Protein AF-A0A0F8WRQ9-F1 (afdb_monomer_lite)

Secondary structure (DSSP, 8-state):
-----------------GGGEEEEEE-TTS-EEEEEPPTT--HHHHHHHHHHHHHTT--SS--EEEEGGGS-S--TTGGGEEEETTEEEE-HHHHHHHHHHHHHHHHHHHHHHHHHHHHHHHHTT-HHHHHHHHHHHHHHHT--HHHHHHHHHH--SHHHHHH---TTSPP-

Radius of gyration: 26.42 Å; chains: 1; bounding box: 78×29×88 Å

Foldseek 3Di:
DDDDDDDPPPPPPPDPQCQFKWKWAAFPVRAIDIHDDDGPDDPVNVVVVQVCCVVVNGHPDRIDIDGNVLADPDCPPSRQWDDDPRGIDGDLVVSLVVLLVQQVVQLVVLLVVLVVVLVVCVVVVVNVSSVVSVVLSVVSVPDPVVVLNVQSVPQPDPVSNVVSHDPSGDHD

Structure (mmCIF, N/CA/C/O backbone):
data_AF-A0A0F8WRQ9-F1
#
_entry.id   AF-A0A0F8WRQ9-F1
#
loop_
_atom_site.group_PDB
_atom_site.id
_atom_site.type_symbol
_atom_site.label_atom_id
_atom_site.label_alt_id
_atom_site.label_comp_id
_atom_site.label_asym_id
_atom_site.label_entity_id
_atom_site.label_seq_id
_atom_site.pdbx_PDB_ins_code
_atom_site.Cartn_x
_atom_site.Cartn_y
_atom_site.Cartn_z
_atom_site.occupancy
_atom_site.B_iso_or_equiv
_atom_site.auth_seq_id
_atom_site.auth_comp_id
_atom_site.auth_asym_id
_atom_site.auth_atom_id
_atom_site.pdbx_PDB_model_num
ATOM 1 N N . MET A 1 1 ? 61.123 10.478 -54.998 1.00 38.09 1 MET A N 1
ATOM 2 C CA . MET A 1 1 ? 60.951 10.665 -53.540 1.00 38.09 1 MET A CA 1
ATOM 3 C C . MET A 1 1 ? 59.503 11.076 -53.271 1.00 38.09 1 MET A C 1
ATOM 5 O O . MET A 1 1 ? 59.158 12.222 -53.512 1.00 38.09 1 MET A O 1
ATOM 9 N N . L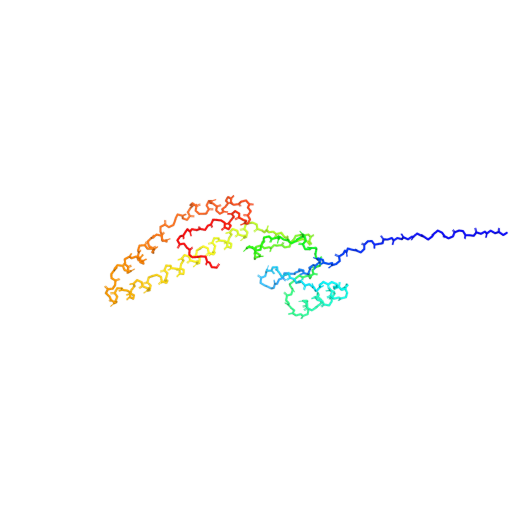YS A 1 2 ? 58.630 10.135 -52.884 1.00 35.44 2 LYS A N 1
ATOM 10 C CA . LYS A 1 2 ? 57.207 10.386 -52.576 1.00 35.44 2 LYS A CA 1
ATOM 11 C C . LYS A 1 2 ? 57.026 10.284 -51.059 1.00 35.44 2 LYS A C 1
ATOM 13 O O . LYS A 1 2 ? 57.293 9.228 -50.497 1.00 35.44 2 LYS A O 1
ATOM 18 N N . ARG A 1 3 ? 56.640 11.382 -50.402 1.00 37.66 3 ARG A N 1
ATOM 19 C CA . ARG A 1 3 ? 56.323 11.413 -48.965 1.00 37.66 3 ARG A CA 1
ATOM 20 C C . ARG A 1 3 ? 54.860 11.006 -48.785 1.00 37.66 3 ARG A C 1
ATOM 22 O O . ARG A 1 3 ? 53.974 11.667 -49.316 1.00 37.66 3 ARG A O 1
ATOM 29 N N . LEU A 1 4 ? 54.643 9.892 -48.094 1.00 35.03 4 LEU A N 1
ATOM 30 C CA . LEU A 1 4 ? 53.331 9.346 -47.762 1.00 35.03 4 LEU A CA 1
ATOM 31 C C . LEU A 1 4 ? 52.812 10.075 -46.512 1.00 35.03 4 LEU A C 1
ATOM 33 O O . LEU A 1 4 ? 53.422 9.987 -45.449 1.00 35.03 4 LEU A O 1
ATOM 37 N N . LEU A 1 5 ? 51.729 10.839 -46.658 1.00 36.94 5 LEU A N 1
ATOM 38 C CA . LEU A 1 5 ? 51.057 11.524 -45.557 1.00 36.94 5 LEU A CA 1
ATOM 39 C C . LEU A 1 5 ? 50.109 10.518 -44.881 1.00 36.94 5 LEU A C 1
ATOM 41 O O . LEU A 1 5 ? 49.082 10.156 -45.450 1.00 36.94 5 LEU A O 1
ATOM 45 N N . LEU A 1 6 ? 50.478 10.025 -43.699 1.00 32.88 6 LEU A N 1
ATOM 46 C CA . LEU A 1 6 ? 49.625 9.164 -42.881 1.00 32.88 6 LEU A CA 1
ATOM 47 C C . LEU A 1 6 ? 48.640 10.056 -42.109 1.00 32.88 6 LEU A C 1
ATOM 49 O O . LEU A 1 6 ? 49.008 10.692 -41.123 1.00 32.88 6 LEU A O 1
ATOM 53 N N . VAL A 1 7 ? 47.398 10.145 -42.584 1.00 39.53 7 VAL A N 1
ATOM 54 C CA . VAL A 1 7 ? 46.309 10.815 -41.861 1.00 39.53 7 VAL A CA 1
ATOM 55 C C . VAL A 1 7 ? 45.834 9.871 -40.758 1.00 39.53 7 VAL A C 1
ATOM 57 O O . VAL A 1 7 ? 45.178 8.865 -41.022 1.00 39.53 7 VAL A O 1
ATOM 60 N N . LEU A 1 8 ? 46.212 10.177 -39.517 1.00 37.00 8 LEU A N 1
ATOM 61 C CA . LEU A 1 8 ? 45.766 9.466 -38.325 1.00 37.00 8 LEU A CA 1
ATOM 62 C C . LEU A 1 8 ? 44.310 9.869 -38.038 1.00 37.00 8 LEU A C 1
ATOM 64 O O . LEU A 1 8 ? 44.043 10.947 -37.509 1.00 37.00 8 LEU A O 1
ATOM 68 N N . PHE A 1 9 ? 43.359 9.022 -38.428 1.00 36.62 9 PHE A N 1
ATOM 69 C CA . PHE A 1 9 ? 41.947 9.195 -38.094 1.00 36.62 9 PHE A CA 1
ATOM 70 C C . PHE A 1 9 ? 41.759 8.825 -36.616 1.00 36.62 9 PHE A C 1
ATOM 72 O O . PHE A 1 9 ? 41.588 7.658 -36.262 1.00 36.62 9 PHE A O 1
ATOM 79 N N . LEU A 1 10 ? 41.875 9.819 -35.733 1.00 34.91 10 LEU A N 1
ATOM 80 C CA . LEU A 1 10 ? 41.613 9.667 -34.306 1.00 34.91 10 LEU A CA 1
ATOM 81 C C . LEU A 1 10 ? 40.098 9.486 -34.116 1.00 34.91 10 LEU A C 1
ATOM 83 O O . LEU A 1 10 ? 39.345 10.450 -34.000 1.00 34.91 10 LEU A O 1
ATOM 87 N N . CYS A 1 11 ? 39.639 8.235 -34.147 1.00 33.12 11 CYS A N 1
ATOM 88 C CA . CYS A 1 11 ? 38.266 7.879 -33.812 1.00 33.12 11 CYS A CA 1
ATOM 89 C C . CYS A 1 11 ? 38.111 8.003 -32.290 1.00 33.12 11 CYS A C 1
ATOM 91 O O . CYS A 1 11 ? 38.440 7.087 -31.536 1.00 33.12 11 CYS A O 1
ATOM 93 N N . LEU A 1 12 ? 37.686 9.182 -31.832 1.00 34.69 12 LEU A N 1
ATOM 94 C CA . LEU A 1 12 ? 37.335 9.437 -30.441 1.00 34.69 12 LEU A CA 1
ATOM 95 C C . LEU A 1 12 ? 36.045 8.661 -30.130 1.00 34.69 12 LEU A C 1
ATOM 97 O O . LEU A 1 12 ? 34.941 9.169 -30.310 1.00 34.69 12 LEU A O 1
ATOM 101 N N . VAL A 1 13 ? 36.176 7.403 -29.707 1.00 44.59 13 VAL A N 1
ATOM 102 C CA . VAL A 1 13 ? 35.063 6.660 -29.110 1.00 44.59 13 VAL A CA 1
ATOM 103 C C . VAL A 1 13 ? 34.778 7.333 -27.773 1.00 44.59 13 VAL A C 1
ATOM 105 O O . VAL A 1 13 ? 35.527 7.164 -26.813 1.00 44.59 13 VAL A O 1
ATOM 108 N N . ALA A 1 14 ? 33.733 8.158 -27.730 1.00 39.56 14 ALA A N 1
ATOM 109 C CA . ALA A 1 14 ? 33.227 8.715 -26.487 1.00 39.56 14 ALA A CA 1
ATOM 110 C C . ALA A 1 14 ? 32.777 7.548 -25.597 1.00 39.56 14 ALA A C 1
ATOM 112 O O . ALA A 1 14 ? 31.714 6.965 -25.802 1.00 39.56 14 ALA A O 1
ATOM 113 N N . LEU A 1 15 ? 33.620 7.165 -24.639 1.00 43.75 15 LEU A N 1
ATOM 114 C CA . LEU A 1 15 ? 33.217 6.268 -23.565 1.00 43.75 15 LEU A CA 1
ATOM 115 C C . LEU A 1 15 ? 32.134 7.002 -22.760 1.00 43.75 15 LEU A C 1
ATOM 117 O O . LEU A 1 15 ? 32.388 8.133 -22.331 1.00 43.75 15 LEU A O 1
ATOM 121 N N . PRO A 1 16 ? 30.939 6.418 -22.554 1.00 47.53 16 PRO A N 1
ATOM 122 C CA . PRO A 1 16 ? 29.971 7.018 -21.651 1.00 47.53 16 PRO A CA 1
ATOM 123 C C . PRO A 1 16 ? 30.627 7.140 -20.275 1.00 47.53 16 PRO A C 1
ATOM 125 O O . PRO A 1 16 ? 31.292 6.218 -19.798 1.00 47.53 16 PRO A O 1
ATOM 128 N N . ALA A 1 17 ? 30.493 8.308 -19.652 1.00 50.91 17 ALA A N 1
ATOM 129 C CA . ALA A 1 17 ? 31.018 8.536 -18.319 1.00 50.91 17 ALA A CA 1
ATOM 130 C C . ALA A 1 17 ? 30.317 7.578 -17.339 1.00 50.91 17 ALA A C 1
ATOM 132 O O . ALA A 1 17 ? 29.191 7.823 -16.920 1.00 50.91 17 ALA A O 1
ATOM 133 N N . PHE A 1 18 ? 30.996 6.501 -16.934 1.00 53.56 18 PHE A N 1
ATOM 134 C CA . PHE A 1 18 ? 30.488 5.483 -15.997 1.00 53.56 18 PHE A CA 1
ATOM 135 C C . PHE A 1 18 ? 30.175 6.016 -14.582 1.00 53.56 18 PHE A C 1
ATOM 137 O O . PHE A 1 18 ? 29.789 5.252 -13.698 1.00 53.56 18 PHE A O 1
ATOM 144 N N . GLY A 1 19 ? 30.318 7.323 -14.337 1.00 55.69 19 GLY A N 1
ATOM 145 C CA . GLY A 1 19 ? 30.124 7.953 -13.030 1.00 55.69 19 GLY A CA 1
ATOM 146 C C . GLY A 1 19 ? 28.705 7.831 -12.463 1.00 55.69 19 GLY A C 1
ATOM 147 O O . GLY A 1 19 ? 28.527 7.999 -11.257 1.00 55.69 19 GLY A O 1
ATOM 148 N N . GLN A 1 20 ? 27.705 7.510 -13.292 1.00 71.88 20 GLN A N 1
ATOM 149 C CA . GLN A 1 20 ? 26.309 7.371 -12.861 1.00 71.88 20 GLN A CA 1
ATOM 150 C C . GLN A 1 20 ? 25.638 6.065 -13.302 1.00 71.88 20 GLN A C 1
ATOM 152 O O . GLN A 1 20 ? 24.443 5.889 -13.083 1.00 71.88 20 GLN A O 1
ATOM 157 N N . SER A 1 21 ? 26.377 5.103 -13.851 1.00 80.88 21 SER A N 1
ATOM 158 C CA . SER A 1 21 ? 25.765 3.850 -14.291 1.00 80.88 21 SER A CA 1
ATOM 159 C C . SER A 1 21 ? 25.373 2.944 -13.112 1.00 80.88 21 SER A C 1
ATOM 161 O O . SER A 1 21 ? 25.962 2.963 -12.021 1.00 80.88 21 SER A O 1
ATOM 163 N N . ARG A 1 22 ? 24.333 2.142 -13.325 1.00 86.56 22 ARG A N 1
ATOM 164 C CA . ARG A 1 22 ? 23.727 1.221 -12.359 1.00 86.56 22 ARG A CA 1
ATOM 165 C C . ARG A 1 22 ? 23.530 -0.134 -13.009 1.00 86.56 22 ARG A C 1
ATOM 167 O O . ARG A 1 22 ? 23.261 -0.207 -14.199 1.00 86.56 22 ARG A O 1
ATOM 174 N N . ILE A 1 23 ? 23.626 -1.204 -12.226 1.00 88.06 23 ILE A N 1
ATOM 175 C CA . ILE A 1 23 ? 23.235 -2.538 -12.695 1.00 88.06 23 ILE A CA 1
ATOM 176 C C . ILE A 1 23 ? 21.811 -2.795 -12.227 1.00 88.06 23 ILE A C 1
ATOM 178 O O . ILE A 1 23 ? 21.527 -2.678 -11.032 1.00 88.06 23 ILE A O 1
ATOM 182 N N . ILE A 1 24 ? 20.934 -3.173 -13.149 1.00 88.94 24 ILE A N 1
ATOM 183 C CA . ILE A 1 24 ? 19.561 -3.572 -12.847 1.00 88.94 24 ILE A CA 1
ATOM 184 C C . ILE A 1 24 ? 19.320 -5.022 -13.244 1.00 88.94 24 ILE A C 1
ATOM 186 O O . ILE A 1 24 ? 19.866 -5.503 -14.236 1.00 88.94 24 ILE A O 1
ATOM 190 N N . PHE A 1 25 ? 18.497 -5.710 -12.464 1.00 88.25 25 PHE A N 1
ATOM 191 C CA . PHE A 1 25 ? 18.021 -7.057 -12.767 1.00 88.25 25 PHE A CA 1
ATOM 192 C C . PHE A 1 25 ? 16.730 -7.339 -12.004 1.00 88.25 25 PHE A C 1
ATOM 194 O O . PHE A 1 25 ? 16.454 -6.726 -10.970 1.00 88.25 25 PHE A O 1
ATOM 201 N N . THR A 1 26 ? 15.953 -8.279 -12.513 1.00 87.69 26 THR A N 1
ATOM 202 C CA . THR A 1 26 ? 14.731 -8.795 -11.911 1.00 87.69 26 THR A CA 1
ATOM 203 C C . THR A 1 26 ? 15.086 -9.950 -10.983 1.00 87.69 26 THR A C 1
ATOM 205 O O . THR A 1 26 ? 15.823 -10.868 -11.349 1.00 87.69 26 THR A O 1
ATOM 208 N N . ARG A 1 27 ? 14.583 -9.899 -9.753 1.00 86.56 27 ARG A N 1
ATOM 209 C CA . ARG A 1 27 ? 14.740 -10.967 -8.761 1.00 86.56 27 ARG A CA 1
ATOM 210 C C . ARG A 1 27 ? 13.717 -12.082 -8.962 1.00 86.56 27 ARG A C 1
ATOM 212 O O . ARG A 1 27 ? 12.721 -11.906 -9.655 1.00 86.56 27 ARG A O 1
ATOM 219 N N . SER A 1 28 ? 13.918 -13.211 -8.283 1.00 83.69 28 SER A N 1
ATOM 220 C CA . SER A 1 28 ? 12.975 -14.345 -8.276 1.00 83.69 28 SER A CA 1
ATOM 221 C C . SER A 1 28 ? 11.575 -13.993 -7.768 1.00 83.69 28 SER A C 1
ATOM 223 O O . SER A 1 28 ? 10.609 -14.640 -8.156 1.00 83.69 28 SER A O 1
ATOM 225 N N . ASN A 1 29 ? 11.448 -12.948 -6.948 1.00 79.56 29 ASN A N 1
ATOM 226 C CA . ASN A 1 29 ? 10.168 -12.411 -6.481 1.00 79.56 29 ASN A CA 1
ATOM 227 C C . ASN A 1 29 ? 9.535 -11.384 -7.446 1.00 79.56 29 ASN A C 1
ATOM 229 O O . ASN A 1 29 ? 8.537 -10.767 -7.091 1.00 79.56 29 ASN A O 1
ATOM 233 N N . GLY A 1 30 ? 10.122 -11.160 -8.626 1.00 78.94 30 GLY A N 1
ATOM 234 C CA . GLY A 1 30 ? 9.647 -10.195 -9.621 1.00 78.94 30 GLY A CA 1
ATOM 235 C C . GLY A 1 30 ? 10.073 -8.742 -9.379 1.00 78.94 30 GLY A C 1
ATOM 236 O O . GLY A 1 30 ? 9.822 -7.893 -10.229 1.00 78.94 30 GLY A O 1
ATOM 237 N N . GLU A 1 31 ? 10.746 -8.426 -8.268 1.00 84.94 31 GLU A N 1
ATOM 238 C CA . GLU A 1 31 ? 11.175 -7.054 -7.973 1.00 84.94 31 GLU A CA 1
ATOM 239 C C . GLU A 1 31 ? 12.429 -6.643 -8.756 1.00 84.94 31 GLU A C 1
ATOM 241 O O . GLU A 1 31 ? 13.368 -7.426 -8.935 1.00 84.94 31 GLU A O 1
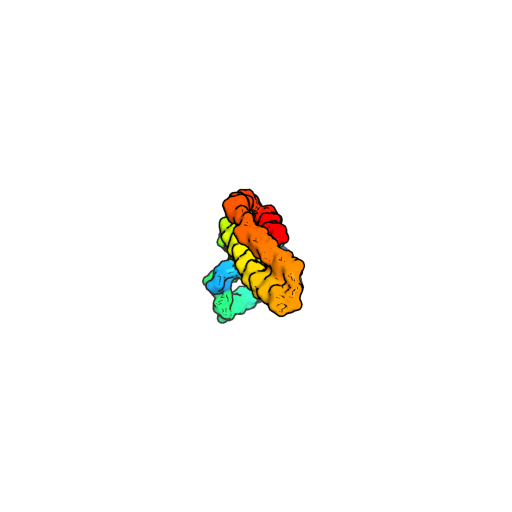ATOM 246 N N . ILE A 1 32 ? 12.506 -5.358 -9.121 1.00 87.75 32 ILE A N 1
ATOM 247 C CA . ILE A 1 32 ? 13.695 -4.777 -9.752 1.00 87.75 32 ILE A CA 1
ATOM 248 C C . ILE A 1 32 ? 14.755 -4.416 -8.704 1.00 87.75 32 ILE A C 1
ATOM 250 O O . ILE A 1 32 ? 14.646 -3.453 -7.931 1.00 87.75 32 ILE A O 1
ATOM 254 N N . ALA A 1 33 ? 15.852 -5.165 -8.724 1.00 87.75 33 ALA A N 1
ATOM 255 C CA . ALA A 1 33 ? 17.071 -4.817 -8.025 1.00 87.75 33 ALA A CA 1
ATOM 256 C C . ALA A 1 33 ? 17.831 -3.728 -8.791 1.00 87.75 33 ALA A C 1
ATOM 258 O O . ALA A 1 33 ? 17.941 -3.756 -10.011 1.00 87.75 33 ALA A O 1
ATOM 259 N N . VAL A 1 34 ? 18.397 -2.787 -8.039 1.00 87.81 34 VAL A N 1
ATOM 260 C CA . VAL A 1 34 ? 19.319 -1.762 -8.534 1.00 87.81 34 VAL A CA 1
ATOM 261 C C . VAL A 1 34 ? 20.565 -1.861 -7.676 1.00 87.81 34 VAL A C 1
ATOM 263 O O . VAL A 1 34 ? 20.473 -1.753 -6.449 1.00 87.81 34 VAL A O 1
ATOM 266 N N . ARG A 1 35 ? 21.710 -2.097 -8.307 1.00 86.50 35 ARG A N 1
ATOM 267 C CA . ARG A 1 35 ? 23.015 -2.167 -7.660 1.00 86.50 35 ARG A CA 1
ATOM 268 C C . ARG A 1 35 ? 23.845 -0.966 -8.092 1.00 86.50 35 ARG A C 1
ATOM 270 O O . ARG A 1 35 ? 24.077 -0.744 -9.280 1.00 86.50 35 ARG A O 1
ATOM 277 N N . ASN A 1 36 ? 24.296 -0.213 -7.098 1.00 84.56 36 ASN A N 1
ATOM 278 C CA . ASN A 1 36 ? 25.246 0.871 -7.292 1.00 84.56 36 ASN A CA 1
ATOM 279 C C . ASN A 1 36 ? 26.658 0.283 -7.303 1.00 84.56 36 ASN A C 1
ATOM 281 O O . ASN A 1 36 ? 26.968 -0.587 -6.484 1.00 84.56 36 ASN A O 1
ATOM 285 N N . LEU A 1 37 ? 27.504 0.778 -8.199 1.00 81.00 37 LEU A N 1
ATOM 286 C CA . LEU A 1 37 ? 28.947 0.600 -8.103 1.00 81.00 37 LEU A CA 1
ATOM 287 C C . LEU A 1 37 ? 29.588 1.876 -7.567 1.00 81.00 37 LEU A C 1
ATOM 289 O O . LEU A 1 37 ? 28.971 2.947 -7.574 1.00 81.00 37 LEU A O 1
ATOM 293 N N . LEU A 1 38 ? 30.805 1.729 -7.046 1.00 78.25 38 LEU A N 1
ATOM 294 C CA . LEU A 1 38 ? 31.571 2.846 -6.513 1.00 78.25 38 LEU A CA 1
ATOM 295 C C . LEU A 1 38 ? 31.868 3.864 -7.626 1.00 78.25 38 LEU A C 1
ATOM 297 O O . LEU A 1 38 ? 32.071 3.468 -8.778 1.00 78.25 38 LEU A O 1
ATOM 301 N N . PRO A 1 39 ? 31.916 5.168 -7.303 1.00 75.62 39 PRO A N 1
ATOM 302 C CA . PRO A 1 39 ? 32.418 6.169 -8.235 1.00 75.62 39 PRO A CA 1
ATOM 303 C C . PRO A 1 39 ? 33.807 5.767 -8.751 1.00 75.62 39 PRO A C 1
ATOM 305 O O . PRO A 1 39 ? 34.677 5.412 -7.959 1.00 75.62 39 PRO A O 1
ATOM 308 N N . GLY A 1 40 ? 34.006 5.805 -10.070 1.00 78.12 40 GLY A N 1
ATOM 309 C CA . GLY A 1 40 ? 35.261 5.380 -10.707 1.00 78.12 40 GLY A CA 1
ATOM 310 C C . GLY A 1 40 ? 35.361 3.885 -11.031 1.00 78.12 40 GLY A C 1
ATOM 311 O O . GLY A 1 40 ? 36.429 3.441 -11.442 1.00 78.12 40 GLY A O 1
ATOM 312 N N . ALA A 1 41 ? 34.276 3.118 -10.875 1.00 82.25 41 ALA A N 1
ATOM 313 C CA . ALA A 1 41 ? 34.221 1.721 -11.303 1.00 82.25 41 ALA A CA 1
ATOM 314 C C . ALA A 1 41 ? 34.600 1.562 -12.786 1.00 82.25 41 ALA A C 1
ATOM 316 O O . ALA A 1 41 ? 34.110 2.287 -13.657 1.00 82.25 41 ALA A O 1
ATOM 317 N N . MET A 1 42 ? 35.463 0.589 -13.066 1.00 85.75 42 MET A N 1
ATOM 318 C CA . MET A 1 42 ? 35.892 0.238 -14.415 1.00 85.75 42 MET A CA 1
ATOM 319 C C . MET A 1 42 ? 34.920 -0.759 -15.047 1.00 85.75 42 MET A C 1
ATOM 321 O O . MET A 1 42 ? 34.175 -1.443 -14.350 1.00 85.75 42 MET A O 1
ATOM 325 N N . ALA A 1 43 ? 34.974 -0.920 -16.373 1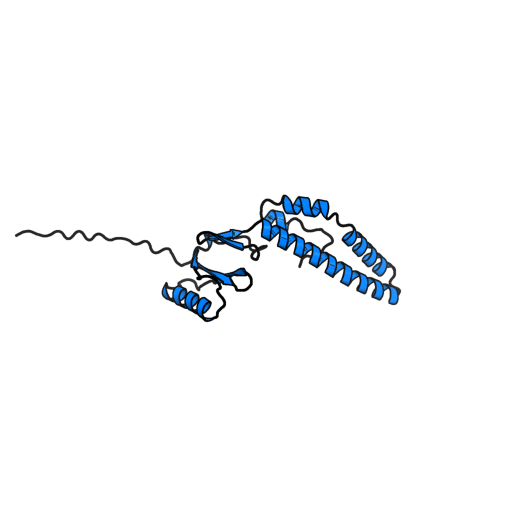.00 82.62 43 ALA A N 1
ATOM 326 C CA . ALA A 1 43 ? 34.136 -1.885 -17.094 1.00 82.62 43 ALA A CA 1
ATOM 327 C C . ALA A 1 43 ? 34.197 -3.306 -16.492 1.00 82.62 43 ALA A C 1
ATOM 329 O O . ALA A 1 43 ? 33.176 -3.985 -16.398 1.00 82.62 43 ALA A O 1
ATOM 330 N N . GLN A 1 44 ? 35.370 -3.728 -16.004 1.00 87.44 44 GLN A N 1
ATOM 331 C CA . GLN A 1 44 ? 35.541 -5.028 -15.353 1.00 87.44 44 GLN A CA 1
ATOM 332 C C . GLN A 1 44 ? 34.732 -5.164 -14.052 1.00 87.44 44 GLN A C 1
ATOM 334 O O . GLN A 1 44 ? 34.219 -6.246 -13.769 1.00 87.44 44 GLN A O 1
ATOM 339 N N . ASP A 1 45 ? 34.566 -4.088 -13.280 1.00 87.06 45 ASP A N 1
ATOM 340 C CA . ASP A 1 45 ? 33.780 -4.106 -12.041 1.00 87.06 45 ASP A CA 1
ATOM 341 C C . ASP A 1 45 ? 32.297 -4.351 -12.333 1.00 87.06 45 ASP A C 1
ATOM 343 O O . ASP A 1 45 ? 31.631 -5.097 -11.609 1.00 87.06 45 ASP A O 1
ATOM 347 N N . PHE A 1 46 ? 31.788 -3.779 -13.431 1.00 85.00 46 PHE A N 1
ATOM 348 C CA . PHE A 1 46 ? 30.434 -4.048 -13.911 1.00 85.00 46 PHE A CA 1
ATOM 349 C C . PHE A 1 46 ? 30.278 -5.510 -14.324 1.00 85.00 46 PHE A C 1
ATOM 351 O O . PHE A 1 46 ? 29.354 -6.171 -13.851 1.00 85.00 46 PHE A O 1
ATOM 358 N N . THR A 1 47 ? 31.206 -6.041 -15.124 1.00 86.88 47 THR A N 1
ATOM 359 C CA . THR A 1 47 ? 31.203 -7.452 -15.539 1.00 86.88 47 THR A CA 1
ATOM 360 C C . THR A 1 47 ? 31.202 -8.393 -14.334 1.00 86.88 47 THR A C 1
ATOM 362 O O . THR A 1 47 ? 30.353 -9.279 -14.243 1.00 86.88 47 THR A O 1
ATOM 365 N N . ASN A 1 48 ? 32.082 -8.160 -13.358 1.00 88.88 48 ASN A N 1
ATOM 366 C CA . ASN A 1 48 ? 32.166 -8.973 -12.144 1.00 88.88 48 ASN A CA 1
ATOM 367 C C . ASN A 1 48 ? 30.869 -8.904 -11.323 1.00 88.88 48 ASN A C 1
ATOM 369 O O . ASN A 1 48 ? 30.388 -9.912 -10.805 1.00 88.88 48 ASN A O 1
ATOM 373 N N . ALA A 1 49 ? 30.274 -7.716 -11.200 1.00 85.69 49 ALA A N 1
ATOM 374 C CA . ALA A 1 49 ? 29.043 -7.526 -10.446 1.00 85.69 49 ALA A CA 1
ATOM 375 C C . ALA A 1 49 ? 27.815 -8.160 -11.120 1.00 85.69 49 ALA A C 1
ATOM 377 O O . ALA A 1 49 ? 26.931 -8.639 -10.401 1.00 85.69 49 ALA A O 1
ATOM 378 N N . ILE A 1 50 ? 27.769 -8.170 -12.456 1.00 86.44 50 ILE A N 1
ATOM 379 C CA . ILE A 1 50 ? 26.764 -8.877 -13.260 1.00 86.44 50 ILE A CA 1
ATOM 380 C C . ILE A 1 50 ? 26.927 -10.385 -13.076 1.00 86.44 50 ILE A C 1
ATOM 382 O O . ILE A 1 50 ? 25.965 -11.047 -12.689 1.00 86.44 50 ILE A O 1
ATOM 386 N N . GLN A 1 51 ? 28.142 -10.909 -13.264 1.00 86.75 51 GLN A N 1
ATOM 387 C CA . GLN A 1 51 ? 28.417 -12.339 -13.132 1.00 86.75 51 GLN A CA 1
ATOM 388 C C . GLN A 1 51 ? 28.060 -12.843 -11.732 1.00 86.75 51 GLN A C 1
ATOM 390 O O . GLN A 1 51 ? 27.322 -13.808 -11.590 1.00 86.75 51 GLN A O 1
ATOM 395 N N . HIS A 1 52 ? 28.444 -12.106 -10.689 1.00 86.88 52 HIS A N 1
ATOM 396 C CA . HIS A 1 52 ? 28.047 -12.425 -9.321 1.00 86.88 52 HIS A CA 1
ATOM 397 C C . HIS A 1 52 ? 26.515 -12.458 -9.133 1.00 86.88 52 HIS A C 1
ATOM 399 O O . HIS A 1 52 ? 25.994 -13.265 -8.362 1.00 86.88 52 HIS A O 1
ATOM 405 N N . ALA A 1 53 ? 25.757 -11.560 -9.773 1.00 84.50 53 ALA A N 1
ATOM 406 C CA . ALA A 1 53 ? 24.294 -11.565 -9.670 1.00 84.50 53 ALA A CA 1
ATOM 407 C C . ALA A 1 53 ? 23.672 -12.807 -10.336 1.00 84.50 53 ALA A C 1
ATOM 409 O O . ALA A 1 53 ? 22.726 -13.367 -9.779 1.00 84.50 53 ALA A O 1
ATOM 410 N N . ILE A 1 54 ? 24.244 -13.251 -11.459 1.00 84.44 54 ILE A N 1
ATOM 411 C CA . ILE A 1 54 ? 23.871 -14.487 -12.160 1.00 84.44 54 ILE A CA 1
ATOM 412 C C . ILE A 1 54 ? 24.229 -15.710 -11.305 1.00 84.44 54 ILE A C 1
ATOM 414 O O . ILE A 1 54 ? 23.346 -16.489 -10.957 1.00 84.44 54 ILE A O 1
ATOM 418 N N . ASP A 1 55 ? 25.490 -15.832 -10.882 1.00 87.88 55 ASP A N 1
ATOM 419 C CA . ASP A 1 55 ? 26.005 -16.994 -10.141 1.00 87.88 55 ASP A CA 1
ATOM 420 C C . ASP A 1 55 ? 25.320 -17.175 -8.783 1.00 87.88 55 ASP A C 1
ATOM 422 O O . ASP A 1 55 ? 25.113 -18.292 -8.317 1.00 87.88 55 ASP A O 1
ATOM 426 N N . SER A 1 56 ? 24.924 -16.070 -8.144 1.00 85.00 56 SER A N 1
ATOM 427 C CA . SER A 1 56 ? 24.177 -16.121 -6.883 1.00 85.00 56 SER A CA 1
ATOM 428 C C . SER A 1 56 ? 22.715 -16.562 -7.040 1.00 85.00 56 SER A C 1
ATOM 430 O O . SER A 1 56 ? 22.005 -16.628 -6.037 1.00 85.00 56 SER A O 1
ATOM 432 N N . GLY A 1 57 ? 22.238 -16.808 -8.268 1.00 82.06 57 GLY A N 1
ATOM 433 C CA . GLY A 1 57 ? 20.848 -17.174 -8.560 1.00 82.06 57 GLY A CA 1
ATOM 434 C C . GLY A 1 57 ? 19.838 -16.068 -8.237 1.00 82.06 57 GLY A C 1
ATOM 435 O O . GLY A 1 57 ? 18.636 -16.315 -8.164 1.00 82.06 57 GLY A O 1
ATOM 436 N N . LYS A 1 58 ? 20.313 -14.839 -7.996 1.00 79.12 58 LYS A N 1
ATOM 437 C CA . LYS A 1 58 ? 19.465 -13.702 -7.612 1.00 79.12 58 LYS A CA 1
ATOM 438 C C . LYS A 1 58 ? 18.796 -13.042 -8.807 1.00 79.12 58 LYS A C 1
ATOM 440 O O . LYS A 1 58 ? 17.805 -12.348 -8.602 1.00 79.12 58 LYS A O 1
ATOM 445 N N . ALA A 1 59 ? 19.357 -13.201 -10.001 1.00 83.00 59 ALA A N 1
ATOM 446 C CA . ALA A 1 59 ? 18.842 -12.625 -11.232 1.00 83.00 59 ALA A CA 1
ATOM 447 C C . ALA A 1 59 ? 18.058 -13.679 -12.026 1.00 83.00 59 ALA A C 1
ATOM 449 O O . ALA A 1 59 ? 18.588 -14.741 -12.339 1.00 83.00 59 ALA A O 1
ATOM 450 N N . VAL A 1 60 ? 16.796 -13.378 -12.333 1.00 83.69 60 VAL A N 1
ATOM 451 C CA . VAL A 1 60 ? 15.944 -14.203 -13.211 1.00 83.69 60 VAL A CA 1
ATOM 452 C C . VAL A 1 60 ? 16.209 -13.884 -14.677 1.00 83.69 60 VAL A C 1
ATOM 454 O O . VAL A 1 60 ? 16.107 -14.750 -15.540 1.00 83.69 60 VAL A O 1
ATOM 457 N N . ASP A 1 61 ? 16.557 -12.634 -14.960 1.00 82.81 61 ASP A N 1
ATOM 458 C CA . ASP A 1 61 ? 16.899 -12.129 -16.278 1.00 82.81 61 ASP A CA 1
ATOM 459 C C . ASP A 1 61 ? 18.364 -11.660 -16.319 1.00 82.81 61 ASP A C 1
ATOM 461 O O . ASP A 1 61 ? 18.963 -11.375 -15.277 1.00 82.81 61 ASP A O 1
ATOM 465 N N . PRO A 1 62 ? 18.969 -11.551 -17.516 1.00 83.62 62 PRO A N 1
ATOM 466 C CA . PRO A 1 62 ? 20.310 -11.002 -17.647 1.00 83.62 62 PRO A CA 1
ATOM 467 C C . PRO A 1 62 ? 20.378 -9.589 -17.043 1.00 83.62 62 PRO A C 1
ATOM 469 O O . PRO A 1 62 ? 19.614 -8.701 -17.467 1.00 83.62 62 PRO A O 1
ATOM 472 N N . PRO A 1 63 ? 21.273 -9.350 -16.066 1.00 86.94 63 PRO A N 1
ATOM 473 C CA . PRO A 1 63 ? 21.492 -8.015 -15.542 1.00 86.94 63 PRO A CA 1
ATOM 474 C C . PRO A 1 63 ? 22.004 -7.083 -16.638 1.00 86.94 63 PRO A C 1
ATOM 476 O O . PRO A 1 63 ? 22.811 -7.483 -17.477 1.00 86.94 63 PRO A O 1
ATOM 479 N N . VAL A 1 64 ? 21.553 -5.832 -16.625 1.00 86.44 64 VAL A N 1
ATOM 480 C CA . VAL A 1 64 ? 21.988 -4.815 -17.594 1.00 86.44 64 VAL A CA 1
ATOM 481 C C . VAL A 1 64 ? 22.509 -3.580 -16.890 1.00 86.44 64 VAL A C 1
ATOM 483 O O . VAL A 1 64 ? 22.093 -3.256 -15.776 1.00 86.44 64 VAL A O 1
ATOM 486 N N . VAL A 1 65 ? 23.427 -2.894 -17.560 1.00 86.50 65 VAL A N 1
ATOM 487 C CA . VAL A 1 65 ? 23.922 -1.590 -17.134 1.00 86.50 65 VAL A CA 1
ATOM 488 C C . VAL A 1 65 ? 23.014 -0.518 -17.724 1.00 86.50 65 VAL A C 1
ATOM 490 O O . VAL A 1 65 ? 22.773 -0.517 -18.928 1.00 86.50 65 VAL A O 1
ATOM 493 N N . VAL A 1 66 ? 22.516 0.377 -16.879 1.00 85.19 66 VAL A N 1
ATOM 494 C CA . VAL A 1 66 ? 21.684 1.526 -17.262 1.00 85.19 66 VAL A CA 1
ATOM 495 C C . VAL A 1 66 ? 22.263 2.803 -16.688 1.00 85.19 66 VAL A C 1
ATOM 497 O O . VAL A 1 66 ? 22.988 2.760 -15.688 1.00 85.19 66 VAL A O 1
ATOM 500 N N . ASP A 1 67 ? 21.943 3.940 -17.294 1.00 84.19 67 ASP A N 1
ATOM 501 C CA . ASP A 1 67 ? 22.251 5.221 -16.680 1.00 84.19 67 ASP A CA 1
ATOM 502 C C . ASP A 1 67 ? 21.326 5.470 -15.475 1.00 84.19 67 ASP A C 1
ATOM 504 O O . ASP A 1 67 ? 20.199 4.975 -15.413 1.00 84.19 67 ASP A O 1
ATOM 508 N N . GLN A 1 68 ? 21.786 6.223 -14.474 1.00 83.44 68 GLN A N 1
ATOM 509 C CA . GLN A 1 68 ? 20.939 6.595 -13.339 1.00 83.44 68 GLN A CA 1
ATOM 510 C C . GLN A 1 68 ? 19.716 7.409 -13.778 1.00 83.44 68 GLN A C 1
ATOM 512 O O . GLN A 1 68 ? 18.677 7.321 -13.124 1.00 83.44 68 GLN A O 1
ATOM 517 N N . THR A 1 69 ? 19.834 8.191 -14.851 1.00 82.75 69 THR A N 1
ATOM 518 C CA . THR A 1 69 ? 18.729 8.978 -15.414 1.00 82.75 69 THR A CA 1
ATOM 519 C C . THR A 1 69 ? 17.619 8.108 -16.011 1.00 82.75 69 THR A C 1
ATOM 521 O O . THR A 1 69 ? 16.471 8.547 -16.040 1.00 82.75 69 THR A O 1
ATOM 524 N N . ASP A 1 70 ? 17.916 6.851 -16.363 1.00 83.56 70 ASP A N 1
ATOM 525 C CA . ASP A 1 70 ? 16.947 5.865 -16.867 1.00 83.56 70 ASP A CA 1
ATOM 526 C C . ASP A 1 70 ? 16.190 5.121 -15.749 1.00 83.56 70 ASP A C 1
ATOM 528 O O . ASP A 1 70 ? 15.401 4.206 -16.012 1.00 83.56 70 ASP A O 1
ATOM 532 N N . ILE A 1 71 ? 16.449 5.469 -14.484 1.00 84.38 71 ILE A N 1
ATOM 533 C CA . ILE A 1 71 ? 15.779 4.901 -13.313 1.00 84.38 71 ILE A CA 1
ATOM 534 C C . ILE A 1 71 ? 14.820 5.949 -12.736 1.00 84.38 71 ILE A C 1
ATOM 536 O O . ILE A 1 71 ? 15.234 7.090 -12.515 1.00 84.38 71 ILE A O 1
ATOM 540 N N . PRO A 1 72 ? 13.565 5.585 -12.401 1.00 84.12 72 PRO A N 1
ATOM 541 C CA . PRO A 1 72 ? 12.628 6.525 -11.805 1.00 84.12 72 PRO A CA 1
ATOM 542 C C . PRO A 1 72 ? 13.200 7.164 -10.532 1.00 84.12 72 PRO A C 1
ATOM 544 O O . PRO A 1 72 ? 13.643 6.475 -9.607 1.00 84.12 72 PRO A O 1
ATOM 547 N N . ALA A 1 73 ? 13.179 8.498 -10.481 1.00 79.50 73 ALA A N 1
ATOM 548 C CA . ALA A 1 73 ? 13.622 9.249 -9.308 1.00 79.50 73 ALA A CA 1
ATOM 549 C C . ALA A 1 73 ? 12.713 8.988 -8.095 1.00 79.50 73 ALA A C 1
ATOM 551 O O . ALA A 1 73 ? 13.195 8.905 -6.964 1.00 79.50 73 ALA A O 1
ATOM 552 N N . ASP A 1 74 ? 11.411 8.810 -8.340 1.00 74.44 74 ASP A N 1
ATOM 553 C CA . ASP A 1 74 ? 10.442 8.443 -7.313 1.00 74.44 74 ASP A CA 1
ATOM 554 C C . ASP A 1 74 ? 10.572 6.955 -6.952 1.00 74.44 74 ASP A C 1
ATOM 556 O O . ASP A 1 74 ? 10.366 6.058 -7.776 1.00 74.44 74 ASP A O 1
ATOM 560 N N . ARG A 1 75 ? 10.914 6.704 -5.685 1.00 82.25 75 ARG A N 1
ATOM 561 C CA . ARG A 1 75 ? 11.130 5.367 -5.120 1.00 82.25 75 ARG A CA 1
ATOM 562 C C . ARG A 1 75 ? 9.974 4.874 -4.245 1.00 82.25 75 ARG A C 1
ATOM 564 O O . ARG A 1 75 ? 10.073 3.764 -3.725 1.00 82.25 75 ARG A O 1
ATOM 571 N N . ILE A 1 76 ? 8.890 5.644 -4.093 1.00 83.56 76 ILE A N 1
ATOM 572 C CA . ILE A 1 76 ? 7.749 5.319 -3.212 1.00 83.56 76 ILE A CA 1
ATOM 573 C C . ILE A 1 76 ? 7.108 3.979 -3.610 1.00 83.56 76 ILE A C 1
ATOM 575 O O . ILE A 1 76 ? 6.762 3.157 -2.753 1.00 83.56 76 ILE A O 1
ATOM 579 N N . PHE A 1 77 ? 7.020 3.728 -4.919 1.00 87.81 77 PHE A N 1
ATOM 580 C CA . PHE A 1 77 ? 6.497 2.490 -5.501 1.00 87.81 77 PHE A CA 1
ATOM 581 C C . PHE A 1 77 ? 7.567 1.747 -6.302 1.00 87.81 77 PHE A C 1
ATOM 583 O O . PHE A 1 77 ? 7.322 1.300 -7.418 1.00 87.81 77 PHE A O 1
ATOM 590 N N . ARG A 1 78 ? 8.768 1.586 -5.732 1.00 85.81 78 ARG A N 1
ATOM 591 C CA . ARG A 1 78 ? 9.844 0.798 -6.360 1.00 85.81 78 ARG A CA 1
ATOM 592 C C . ARG A 1 78 ? 9.408 -0.624 -6.736 1.00 85.81 78 ARG A C 1
ATOM 594 O O . ARG A 1 78 ? 9.839 -1.156 -7.751 1.00 85.81 78 ARG A O 1
ATOM 601 N N . ASN A 1 79 ? 8.524 -1.218 -5.942 1.00 85.81 79 ASN A N 1
ATOM 602 C CA . ASN A 1 79 ? 7.986 -2.556 -6.194 1.00 85.81 79 ASN A CA 1
ATOM 603 C C . ASN A 1 79 ? 7.010 -2.597 -7.380 1.00 85.81 79 ASN A C 1
ATOM 605 O O . ASN A 1 79 ? 6.657 -3.676 -7.835 1.00 85.81 79 ASN A O 1
ATOM 609 N N . ALA A 1 80 ? 6.605 -1.434 -7.897 1.00 88.75 80 ALA A N 1
ATOM 610 C CA . ALA A 1 80 ? 5.847 -1.301 -9.132 1.00 88.75 80 ALA A CA 1
ATOM 611 C C . ALA A 1 80 ? 6.741 -1.015 -10.347 1.00 88.75 80 ALA A C 1
ATOM 613 O O . ALA A 1 80 ? 6.253 -0.627 -11.404 1.00 88.75 80 ALA A O 1
ATOM 614 N N . TRP A 1 81 ? 8.063 -1.112 -10.214 1.00 91.12 81 TRP A N 1
ATOM 615 C CA . TRP A 1 81 ? 8.953 -0.908 -11.347 1.00 91.12 81 TRP A CA 1
ATOM 616 C C . TRP A 1 81 ? 8.964 -2.129 -12.256 1.00 91.12 81 TRP A C 1
ATOM 618 O O . TRP A 1 81 ? 9.015 -3.265 -11.791 1.00 91.12 81 TRP A O 1
ATOM 628 N N . ARG A 1 82 ? 8.992 -1.882 -13.565 1.00 87.31 82 ARG A N 1
ATOM 629 C CA . ARG A 1 82 ? 9.130 -2.909 -14.598 1.00 87.31 82 ARG A CA 1
ATOM 630 C C . ARG A 1 82 ? 10.260 -2.565 -15.555 1.00 87.31 82 ARG A C 1
ATOM 632 O O . ARG A 1 82 ? 10.521 -1.392 -15.825 1.00 87.31 82 ARG A O 1
ATOM 639 N N . ARG A 1 83 ? 10.904 -3.590 -16.111 1.00 84.00 83 ARG A N 1
ATOM 640 C CA . ARG A 1 83 ? 11.864 -3.413 -17.207 1.00 84.00 83 ARG A CA 1
ATOM 641 C C . ARG A 1 83 ? 11.131 -3.295 -18.538 1.00 84.00 83 ARG A C 1
ATOM 643 O O . ARG A 1 83 ? 10.241 -4.086 -18.830 1.00 84.00 83 ARG A O 1
ATOM 650 N N . SER A 1 84 ? 11.543 -2.334 -19.360 1.00 80.88 84 SER A N 1
ATOM 651 C CA . SER A 1 84 ? 11.069 -2.186 -20.737 1.00 80.88 84 SER A CA 1
ATOM 652 C C . SER A 1 84 ? 12.199 -1.667 -21.619 1.00 80.88 84 SER A C 1
ATOM 654 O O . SER A 1 84 ? 12.709 -0.573 -21.393 1.00 80.88 84 SER A O 1
ATOM 656 N N . GLY A 1 85 ? 12.620 -2.454 -22.613 1.00 72.06 85 GLY A N 1
ATOM 657 C CA . GLY A 1 85 ? 13.598 -2.013 -23.619 1.00 72.06 85 GLY A CA 1
ATOM 658 C C . GLY A 1 85 ? 14.950 -1.542 -23.066 1.00 72.06 85 GLY A C 1
ATOM 659 O O . GLY A 1 85 ? 15.555 -0.652 -23.646 1.00 72.06 85 GLY A O 1
ATOM 660 N N . GLY A 1 86 ? 15.408 -2.085 -21.932 1.00 72.88 86 GLY A N 1
ATOM 661 C CA . GLY A 1 86 ? 16.659 -1.660 -21.287 1.00 72.88 86 GLY A CA 1
ATOM 662 C C . GLY A 1 86 ? 16.509 -0.515 -20.281 1.00 72.88 86 GLY A C 1
ATOM 663 O O . GLY A 1 86 ? 17.472 -0.209 -19.599 1.00 72.88 86 GLY A O 1
ATOM 664 N N . THR A 1 87 ? 15.311 0.048 -20.115 1.00 77.69 87 THR A N 1
ATOM 665 C CA . THR A 1 87 ? 15.000 1.068 -19.094 1.00 77.69 87 THR A CA 1
ATOM 666 C C . THR A 1 87 ? 14.159 0.495 -17.955 1.00 77.69 87 THR A C 1
ATOM 668 O O . THR A 1 87 ? 13.572 -0.590 -18.083 1.00 77.69 87 THR A O 1
ATOM 671 N N . VAL A 1 88 ? 14.088 1.221 -16.835 1.00 85.44 88 VAL A N 1
ATOM 672 C CA . VAL A 1 88 ? 13.154 0.932 -15.740 1.00 85.44 88 VAL A CA 1
ATOM 673 C C . VAL A 1 88 ? 12.034 1.959 -15.771 1.00 85.44 88 VAL A C 1
ATOM 675 O O . VAL A 1 88 ? 12.276 3.156 -15.692 1.00 85.44 88 VAL A O 1
ATOM 678 N N . LEU A 1 89 ? 10.792 1.493 -15.845 1.00 87.06 89 LEU A N 1
ATOM 679 C CA . LEU A 1 89 ? 9.615 2.355 -15.844 1.00 87.06 89 LEU A CA 1
ATOM 680 C C . LEU A 1 89 ? 8.737 2.040 -14.636 1.00 87.06 89 LEU A C 1
ATOM 682 O O . LEU A 1 89 ? 8.649 0.890 -14.206 1.00 87.06 89 LEU A O 1
ATOM 686 N N . GLY A 1 90 ? 8.061 3.058 -14.107 1.00 88.12 90 GLY A N 1
ATOM 687 C CA . GLY A 1 90 ? 6.994 2.852 -13.132 1.00 88.12 90 GLY A CA 1
ATOM 688 C C . GLY A 1 90 ? 5.745 2.289 -13.810 1.00 88.12 90 GLY A C 1
ATOM 689 O O . GLY A 1 90 ? 5.255 2.858 -14.785 1.00 88.12 90 GLY A O 1
ATOM 690 N N . ASP A 1 91 ? 5.218 1.185 -13.292 1.00 91.06 91 ASP A N 1
ATOM 691 C CA . ASP A 1 91 ? 3.933 0.623 -13.690 1.00 91.06 91 ASP A CA 1
ATOM 692 C C . ASP A 1 91 ? 2.831 1.220 -12.803 1.00 91.06 91 ASP A C 1
ATOM 694 O O . ASP A 1 91 ? 2.666 0.848 -11.642 1.00 91.06 91 ASP A O 1
ATOM 698 N N . MET A 1 92 ? 2.104 2.213 -13.327 1.00 92.50 92 MET A N 1
ATOM 699 C CA . MET A 1 92 ? 1.040 2.883 -12.571 1.00 92.50 92 MET A CA 1
ATOM 700 C C . MET A 1 92 ? -0.103 1.943 -12.153 1.00 92.50 92 MET A C 1
ATOM 702 O O . MET A 1 92 ? -0.528 2.045 -11.002 1.00 92.50 92 MET A O 1
ATOM 706 N N . PRO A 1 93 ? -0.615 1.040 -13.014 1.00 94.31 93 PRO A N 1
ATOM 707 C CA . PRO A 1 93 ? -1.550 0.000 -12.583 1.00 94.31 93 PRO A CA 1
ATOM 708 C C . PRO A 1 93 ? -1.060 -0.803 -11.370 1.00 94.31 93 PRO A C 1
ATOM 710 O O . PRO A 1 93 ? -1.781 -0.888 -10.378 1.00 94.31 93 PRO A O 1
ATOM 713 N N . LEU A 1 94 ? 0.176 -1.310 -11.400 1.00 91.69 94 LEU A N 1
ATOM 714 C CA . LEU A 1 94 ? 0.740 -2.066 -10.278 1.00 91.69 94 LEU A CA 1
ATOM 715 C C . LEU A 1 94 ? 0.971 -1.186 -9.039 1.00 91.69 94 LEU A C 1
ATOM 717 O O . LEU A 1 94 ? 0.726 -1.615 -7.915 1.00 91.69 94 LEU A O 1
ATOM 721 N N . ALA A 1 95 ? 1.394 0.068 -9.218 1.00 94.25 95 ALA A N 1
ATOM 722 C CA . ALA A 1 95 ? 1.552 1.008 -8.110 1.00 94.25 95 ALA A CA 1
ATOM 723 C C . ALA A 1 95 ? 0.222 1.264 -7.388 1.00 94.25 95 ALA A C 1
ATOM 725 O O . ALA A 1 95 ? 0.199 1.293 -6.159 1.00 94.25 95 ALA A O 1
ATOM 726 N N . ARG A 1 96 ? -0.882 1.407 -8.134 1.00 96.56 96 ARG A N 1
ATOM 727 C CA . ARG A 1 96 ? -2.233 1.574 -7.573 1.00 96.56 96 ARG A CA 1
ATOM 728 C C . ARG A 1 96 ? -2.667 0.357 -6.766 1.00 96.56 96 ARG A C 1
ATOM 730 O O . ARG A 1 96 ? -3.190 0.538 -5.671 1.00 96.56 96 ARG A O 1
ATOM 737 N N . ASP A 1 97 ? -2.412 -0.844 -7.277 1.00 95.12 97 ASP A N 1
ATOM 738 C CA . ASP A 1 97 ? -2.724 -2.096 -6.582 1.00 95.12 97 ASP A CA 1
ATOM 739 C C . ASP A 1 97 ? -1.943 -2.221 -5.263 1.00 95.12 97 ASP A C 1
ATOM 741 O O . ASP A 1 97 ? -2.530 -2.370 -4.191 1.00 95.12 97 ASP A O 1
ATOM 745 N N . ILE A 1 98 ? -0.622 -2.008 -5.311 1.00 93.31 98 ILE A N 1
ATOM 746 C CA . ILE A 1 98 ? 0.238 -1.991 -4.117 1.00 93.31 98 ILE A CA 1
ATOM 747 C C . ILE A 1 98 ? -0.248 -0.944 -3.108 1.00 93.31 98 ILE A C 1
ATOM 749 O O . ILE A 1 98 ? -0.277 -1.200 -1.904 1.00 93.31 98 ILE A O 1
ATOM 753 N N . HIS A 1 99 ? -0.616 0.247 -3.579 1.00 96.12 99 HIS A N 1
ATOM 754 C CA . HIS A 1 99 ? -1.075 1.335 -2.722 1.00 96.12 99 HIS A CA 1
ATOM 755 C C . HIS A 1 99 ? -2.412 1.026 -2.044 1.00 96.12 99 HIS A C 1
ATOM 757 O O . HIS A 1 99 ? -2.536 1.198 -0.831 1.00 96.12 99 HIS A O 1
ATOM 763 N N . ALA A 1 100 ? -3.384 0.503 -2.795 1.00 96.50 100 ALA A N 1
ATOM 764 C CA . ALA A 1 100 ? -4.660 0.051 -2.251 1.00 96.50 100 ALA A CA 1
ATOM 765 C C . ALA A 1 100 ? -4.455 -1.058 -1.205 1.00 96.50 100 ALA A C 1
ATOM 767 O O . ALA A 1 100 ? -5.002 -0.981 -0.103 1.00 96.50 100 ALA A O 1
ATOM 768 N N . GLY A 1 101 ? -3.588 -2.033 -1.502 1.00 95.38 101 GLY A N 1
ATOM 769 C CA . GLY A 1 101 ? -3.220 -3.096 -0.569 1.00 95.38 101 GLY A CA 1
ATOM 770 C C . GLY A 1 101 ? -2.580 -2.574 0.722 1.00 95.38 101 GLY A C 1
ATOM 771 O O . GLY A 1 101 ? -2.912 -3.051 1.809 1.00 95.38 101 GLY A O 1
ATOM 772 N N . ARG A 1 102 ? -1.712 -1.555 0.636 1.00 95.25 102 ARG A N 1
ATOM 773 C CA . ARG A 1 102 ? -1.105 -0.899 1.810 1.00 95.25 102 ARG A CA 1
ATOM 774 C C . ARG A 1 102 ? -2.148 -0.219 2.693 1.00 95.25 102 ARG A C 1
ATOM 776 O O . ARG A 1 102 ? -2.105 -0.413 3.905 1.00 95.25 102 ARG A O 1
ATOM 783 N N . ILE A 1 103 ? -3.084 0.532 2.106 1.00 96.62 103 ILE A N 1
ATOM 784 C CA . ILE A 1 103 ? -4.166 1.190 2.858 1.00 96.62 103 ILE A CA 1
ATOM 785 C C . ILE A 1 103 ? -5.024 0.143 3.572 1.00 96.62 103 ILE A C 1
ATOM 787 O O . ILE A 1 103 ? -5.233 0.252 4.778 1.00 96.62 103 ILE A O 1
ATOM 791 N N . ALA A 1 104 ? -5.467 -0.893 2.854 1.00 96.38 104 ALA A N 1
ATOM 792 C CA . ALA A 1 104 ? -6.294 -1.956 3.424 1.00 96.38 104 ALA A CA 1
ATOM 793 C C . ALA A 1 104 ? -5.574 -2.693 4.566 1.00 96.38 104 ALA A C 1
ATOM 795 O O . ALA A 1 104 ? -6.141 -2.904 5.637 1.00 96.38 104 ALA A O 1
ATOM 796 N N . THR A 1 105 ? -4.296 -3.029 4.371 1.00 96.31 105 THR A N 1
ATOM 797 C CA . THR A 1 105 ? -3.477 -3.700 5.392 1.00 96.31 105 THR A CA 1
ATOM 798 C C . THR A 1 105 ? -3.324 -2.833 6.640 1.00 96.31 105 THR A C 1
ATOM 800 O O . THR A 1 105 ? -3.525 -3.316 7.754 1.00 96.31 105 THR A O 1
ATOM 803 N N . ALA A 1 106 ? -3.012 -1.546 6.468 1.00 97.06 106 ALA A N 1
ATOM 804 C CA . ALA A 1 106 ? -2.867 -0.607 7.574 1.00 97.06 106 ALA A CA 1
ATOM 805 C C . ALA A 1 106 ? -4.186 -0.399 8.335 1.00 97.06 106 ALA A C 1
ATOM 807 O O . ALA A 1 106 ? -4.195 -0.413 9.565 1.00 97.06 106 ALA A O 1
ATOM 808 N N . GLN A 1 107 ? -5.306 -0.268 7.618 1.00 97.31 107 GLN A N 1
ATOM 809 C CA . GLN A 1 107 ? -6.641 -0.126 8.202 1.00 97.31 107 GLN A CA 1
ATOM 810 C C . GLN A 1 107 ? -7.001 -1.339 9.069 1.00 97.31 107 GLN A C 1
ATOM 812 O O . GLN A 1 107 ? -7.387 -1.180 10.226 1.00 97.31 107 GLN A O 1
ATOM 817 N N . VAL A 1 108 ? -6.843 -2.554 8.533 1.00 97.44 108 VAL A N 1
ATOM 818 C CA . VAL A 1 108 ? -7.162 -3.795 9.255 1.00 97.44 108 VAL A CA 1
ATOM 819 C C . VAL A 1 108 ? -6.276 -3.958 10.490 1.00 97.44 108 VAL A C 1
ATOM 821 O O . VAL A 1 108 ? -6.783 -4.280 11.568 1.00 97.44 108 VAL A O 1
ATOM 824 N N . ALA A 1 109 ? -4.971 -3.707 10.356 1.00 97.56 109 ALA A N 1
ATOM 825 C CA . ALA A 1 109 ? -4.034 -3.793 11.471 1.00 97.56 109 ALA A CA 1
ATOM 826 C C . ALA A 1 109 ? -4.391 -2.806 12.594 1.00 97.56 109 ALA A C 1
ATOM 828 O O . ALA A 1 109 ? -4.402 -3.184 13.768 1.00 97.56 109 ALA A O 1
ATOM 829 N N . GLU A 1 110 ? -4.739 -1.567 12.242 1.00 97.56 110 GLU A N 1
ATOM 830 C CA . GLU A 1 110 ? -5.076 -0.541 13.225 1.00 97.56 110 GLU A CA 1
ATOM 831 C C . GLU A 1 110 ? -6.411 -0.818 13.925 1.00 97.56 110 GLU A C 1
ATOM 833 O O . GLU A 1 110 ? -6.488 -0.712 15.149 1.00 97.56 110 GLU A O 1
ATOM 838 N N . ILE A 1 111 ? -7.441 -1.267 13.196 1.00 98.25 111 ILE A N 1
ATOM 839 C CA . ILE A 1 111 ? -8.712 -1.700 13.800 1.00 98.25 111 ILE A CA 1
ATOM 840 C C . ILE A 1 111 ? -8.467 -2.829 14.808 1.00 98.25 111 ILE A C 1
ATOM 842 O O . ILE A 1 111 ? -8.974 -2.781 15.932 1.00 98.25 111 ILE A O 1
ATOM 846 N N . ALA A 1 112 ? -7.687 -3.845 14.428 1.00 98.38 112 ALA A N 1
ATOM 847 C CA . ALA A 1 112 ? -7.391 -4.976 15.302 1.00 98.38 112 ALA A CA 1
ATOM 848 C C . ALA A 1 112 ? -6.665 -4.526 16.580 1.00 98.38 112 ALA A C 1
ATOM 850 O O . ALA A 1 112 ? -7.046 -4.927 17.684 1.00 98.38 112 ALA A O 1
ATOM 851 N N . ARG A 1 113 ? -5.666 -3.645 16.443 1.00 98.25 113 ARG A N 1
ATOM 852 C CA . ARG A 1 113 ? -4.935 -3.059 17.571 1.00 98.25 113 ARG A CA 1
ATOM 853 C C . ARG A 1 113 ? -5.869 -2.275 18.495 1.00 98.25 113 ARG A C 1
ATOM 855 O O . ARG A 1 113 ? -5.870 -2.510 19.702 1.00 98.25 113 ARG A O 1
ATOM 862 N N . LEU A 1 114 ? -6.687 -1.380 17.942 1.00 98.25 114 LEU A N 1
ATOM 863 C CA . LEU A 1 114 ? -7.587 -0.522 18.713 1.00 98.25 114 LEU A CA 1
ATOM 864 C C . LEU A 1 114 ? -8.673 -1.310 19.451 1.00 98.25 114 LEU A C 1
ATOM 866 O O . LEU A 1 114 ? -8.946 -0.988 20.601 1.00 98.25 114 LEU A O 1
ATOM 870 N N . LYS A 1 115 ? -9.231 -2.379 18.864 1.00 98.62 115 LYS A N 1
ATOM 871 C CA . LYS A 1 115 ? -10.205 -3.256 19.551 1.00 98.62 115 LYS A CA 1
ATOM 872 C C . LYS A 1 115 ? -9.603 -3.953 20.778 1.00 98.62 115 LYS A C 1
ATOM 874 O O . LYS A 1 115 ? -10.293 -4.182 21.775 1.00 98.62 115 LYS A O 1
ATOM 879 N N . VAL A 1 116 ? -8.315 -4.305 20.728 1.00 98.69 116 VAL A N 1
ATOM 880 C CA . VAL A 1 116 ? -7.599 -4.865 21.886 1.00 98.69 116 VAL A CA 1
ATOM 881 C C . VAL A 1 116 ? -7.374 -3.797 22.954 1.00 98.69 116 VAL A C 1
ATOM 883 O O . VAL A 1 116 ? -7.654 -4.050 24.127 1.00 98.69 116 VAL A O 1
ATOM 886 N N . GLU A 1 117 ? -6.899 -2.612 22.567 1.00 98.56 117 GLU A N 1
ATOM 887 C CA . GLU A 1 117 ? -6.660 -1.510 23.508 1.00 98.56 117 GLU A CA 1
ATOM 888 C C . GLU A 1 117 ? -7.957 -1.011 24.153 1.00 98.56 117 GLU A C 1
ATOM 890 O O . GLU A 1 117 ? -8.013 -0.878 25.372 1.00 98.56 117 GLU A O 1
ATOM 895 N N . GLU A 1 118 ? -9.040 -0.869 23.390 1.00 98.69 118 GLU A N 1
ATOM 896 C CA . GLU A 1 118 ? -10.374 -0.562 23.912 1.00 98.69 118 GLU A CA 1
ATOM 897 C C . GLU A 1 118 ? -10.768 -1.519 25.047 1.00 98.69 118 GLU A C 1
ATOM 899 O O . GLU A 1 118 ? -11.138 -1.084 26.140 1.00 98.69 118 GLU A O 1
ATOM 904 N N . ARG A 1 119 ? -10.648 -2.834 24.819 1.00 98.69 119 ARG A N 1
ATOM 905 C CA . ARG A 1 119 ? -11.000 -3.851 25.819 1.00 98.69 119 ARG A CA 1
ATOM 906 C C . ARG A 1 119 ? -10.139 -3.737 27.074 1.00 98.69 119 ARG A C 1
ATOM 908 O O . ARG A 1 119 ? -10.660 -3.876 28.180 1.00 98.69 119 ARG A O 1
ATOM 915 N N . LYS A 1 120 ? -8.835 -3.487 26.920 1.00 98.75 120 LYS A N 1
ATOM 916 C CA . LYS A 1 120 ? -7.930 -3.264 28.058 1.00 98.75 120 LYS A CA 1
ATOM 917 C C . LYS A 1 120 ? -8.365 -2.046 28.869 1.00 98.75 120 LYS A C 1
ATOM 919 O O . LYS A 1 120 ? -8.425 -2.134 30.091 1.00 98.75 120 LYS A O 1
ATOM 924 N N . GLU A 1 121 ? -8.700 -0.940 28.212 1.00 98.69 121 GLU A N 1
ATOM 925 C CA . GLU A 1 121 ? -9.128 0.288 28.888 1.00 98.69 121 GLU A CA 1
ATOM 926 C C . GLU A 1 121 ? -10.481 0.122 29.592 1.00 98.69 121 GLU A C 1
ATOM 928 O O . GLU A 1 121 ? -10.626 0.554 30.736 1.00 98.69 121 GLU A O 1
ATOM 933 N N . ARG A 1 122 ? -11.431 -0.619 29.000 1.00 98.25 122 ARG A N 1
ATOM 934 C CA . ARG A 1 122 ? -12.680 -1.008 29.684 1.00 98.25 122 ARG A CA 1
ATOM 935 C C . ARG A 1 122 ? -12.413 -1.787 30.970 1.00 98.25 122 ARG A C 1
ATOM 937 O O . ARG A 1 122 ? -13.001 -1.467 31.998 1.00 98.25 122 ARG A O 1
ATOM 944 N N . LEU A 1 123 ? -11.516 -2.776 30.933 1.00 98.31 123 LEU A N 1
ATOM 945 C CA . LEU A 1 123 ? -11.171 -3.593 32.105 1.00 98.31 123 LEU A CA 1
ATOM 946 C C . LEU A 1 123 ? -10.466 -2.792 33.209 1.00 98.31 123 LEU A C 1
ATOM 948 O O . LEU A 1 123 ? -10.596 -3.132 34.381 1.00 98.31 123 LEU A O 1
ATOM 952 N N . LYS A 1 124 ? -9.751 -1.720 32.851 1.00 98.44 124 LYS A N 1
ATOM 953 C CA . LYS A 1 124 ? -9.146 -0.778 33.806 1.00 98.44 124 LYS A CA 1
ATOM 954 C C . LYS A 1 124 ? -10.146 0.233 34.386 1.00 98.44 124 LYS A C 1
ATOM 956 O O . LYS A 1 124 ? -9.783 0.967 35.296 1.00 98.44 124 LYS A O 1
ATOM 961 N N . GLY A 1 125 ? -11.372 0.305 33.860 1.00 98.38 125 GLY A N 1
ATOM 962 C CA . GLY A 1 125 ? -12.353 1.337 34.214 1.00 98.38 125 GLY A CA 1
ATOM 963 C C . GLY A 1 125 ? -12.152 2.681 33.496 1.00 98.38 125 GLY A C 1
ATOM 964 O O . GLY A 1 125 ? -12.861 3.640 33.791 1.00 98.38 125 GLY A O 1
ATOM 965 N N . ASN A 1 126 ? -11.239 2.759 32.523 1.00 98.38 126 ASN A N 1
ATOM 966 C CA . ASN A 1 126 ? -10.936 3.967 31.750 1.00 98.38 126 ASN A CA 1
ATOM 967 C C . ASN A 1 126 ? -11.929 4.143 30.589 1.00 98.38 126 ASN A C 1
ATOM 969 O O . ASN A 1 126 ? -11.587 4.008 29.412 1.00 98.38 126 ASN A O 1
ATOM 973 N N . THR A 1 127 ? -13.186 4.434 30.919 1.00 98.12 127 THR A N 1
ATOM 974 C CA . THR A 1 127 ? -14.292 4.495 29.947 1.00 98.12 127 THR A CA 1
ATOM 975 C C . THR A 1 127 ? -14.060 5.513 28.830 1.00 98.12 127 THR A C 1
ATOM 977 O O . THR A 1 127 ? -14.225 5.161 27.669 1.00 98.12 127 THR A O 1
ATOM 980 N N . SER A 1 128 ? -13.574 6.716 29.150 1.00 98.50 128 SER A N 1
ATOM 981 C CA . SER A 1 128 ? -13.297 7.774 28.160 1.00 98.50 128 SER A CA 1
ATOM 982 C C . SER A 1 128 ? -12.274 7.354 27.089 1.00 98.50 128 SER A C 1
ATOM 984 O O . SER A 1 128 ? -12.470 7.571 25.890 1.00 98.50 128 SER A O 1
ATOM 986 N N . GLN A 1 129 ? -11.192 6.684 27.500 1.00 98.31 129 GLN A N 1
ATOM 987 C CA . GLN A 1 129 ? -10.167 6.206 26.570 1.00 98.31 129 GLN A CA 1
ATOM 988 C C . GLN A 1 129 ? -10.697 5.052 25.708 1.00 98.31 129 GLN A C 1
ATOM 990 O O . GLN A 1 129 ? -10.446 5.010 24.503 1.00 98.31 129 GLN A O 1
ATOM 995 N N . ALA A 1 130 ? -11.476 4.142 26.301 1.00 98.50 130 ALA A N 1
ATOM 996 C CA . ALA A 1 130 ? -12.152 3.090 25.552 1.00 98.50 130 ALA A CA 1
ATOM 997 C C . ALA A 1 130 ? -13.123 3.668 24.504 1.00 98.50 130 ALA A C 1
ATOM 999 O O . ALA A 1 130 ? -13.076 3.265 23.345 1.00 98.50 130 ALA A O 1
ATOM 1000 N N . ASP A 1 131 ? -13.939 4.659 24.870 1.00 98.50 131 ASP A N 1
ATOM 1001 C CA . ASP A 1 131 ? -14.868 5.324 23.945 1.00 98.50 131 ASP A CA 1
ATOM 1002 C C . ASP A 1 131 ? -14.123 6.023 22.794 1.00 98.50 131 ASP A C 1
ATOM 1004 O O . ASP A 1 131 ? -14.564 5.985 21.641 1.00 98.50 131 ASP A O 1
ATOM 1008 N N . THR A 1 132 ? -12.944 6.589 23.070 1.00 98.44 132 THR A N 1
ATOM 1009 C CA . THR A 1 132 ? -12.064 7.168 22.042 1.00 98.44 132 THR A CA 1
ATOM 1010 C C . THR A 1 132 ? -11.578 6.102 21.052 1.00 98.44 132 THR A C 1
ATOM 1012 O O . THR A 1 132 ? -11.625 6.310 19.834 1.00 98.44 132 THR A O 1
ATOM 1015 N N . HIS A 1 133 ? -11.147 4.934 21.542 1.00 98.12 133 HIS A N 1
ATOM 1016 C CA . HIS A 1 133 ? -10.736 3.818 20.685 1.00 98.12 133 HIS A CA 1
ATOM 1017 C C . HIS A 1 133 ? -11.899 3.278 19.842 1.00 98.12 133 HIS A C 1
ATOM 1019 O O . HIS A 1 133 ? -11.738 3.128 18.630 1.00 98.12 133 HIS A O 1
ATOM 1025 N N . ALA A 1 134 ? -13.078 3.081 20.437 1.00 98.38 134 ALA A N 1
ATOM 1026 C CA . ALA A 1 134 ? -14.283 2.633 19.733 1.00 98.38 134 ALA A CA 1
ATOM 1027 C C . ALA A 1 134 ? -14.732 3.627 18.642 1.00 98.38 134 ALA A C 1
ATOM 1029 O O . ALA A 1 134 ? -15.081 3.234 17.525 1.00 98.38 134 ALA A O 1
ATOM 1030 N N . THR A 1 135 ? -14.659 4.931 18.931 1.00 98.25 135 THR A N 1
ATOM 1031 C CA . THR A 1 135 ? -14.954 5.997 17.958 1.00 98.25 135 THR A CA 1
ATOM 1032 C C . THR A 1 135 ? -13.976 5.957 16.785 1.00 98.25 135 THR A C 1
ATOM 1034 O O . THR A 1 135 ? -14.384 6.049 15.628 1.00 98.25 135 THR A O 1
ATOM 1037 N N . THR A 1 136 ? -12.686 5.757 17.065 1.00 97.44 136 THR A N 1
ATOM 1038 C CA . THR A 1 136 ? -11.649 5.662 16.024 1.00 97.44 136 THR A CA 1
ATOM 1039 C C . THR A 1 136 ? -11.849 4.424 15.146 1.00 97.44 136 THR A C 1
ATOM 1041 O O . THR A 1 136 ? -11.742 4.517 13.926 1.00 97.44 136 THR A O 1
ATOM 1044 N N . VAL A 1 137 ? -12.209 3.281 15.741 1.00 98.31 137 VAL A N 1
ATOM 1045 C CA . VAL A 1 137 ? -12.571 2.060 15.001 1.00 98.31 137 VAL A CA 1
ATOM 1046 C C . VAL A 1 137 ? -13.759 2.316 14.077 1.00 98.31 137 VAL A C 1
ATOM 1048 O O . VAL A 1 137 ? -13.677 2.002 12.895 1.00 98.31 137 VAL A O 1
ATOM 1051 N N . THR A 1 138 ? -14.820 2.951 14.580 1.00 98.00 138 THR A N 1
ATOM 1052 C CA . THR A 1 138 ? -15.993 3.310 13.766 1.00 98.00 138 THR A CA 1
ATOM 1053 C C . THR A 1 138 ? -15.600 4.206 12.589 1.00 98.00 138 THR A C 1
ATOM 1055 O O . THR A 1 138 ? -16.028 3.974 11.463 1.00 98.00 138 THR A O 1
ATOM 1058 N N . ALA A 1 139 ? -14.740 5.204 12.818 1.00 96.81 139 ALA A N 1
ATOM 1059 C CA . ALA A 1 139 ? -14.260 6.092 11.761 1.00 96.81 139 ALA A CA 1
ATOM 1060 C C . ALA A 1 139 ? -13.406 5.363 10.705 1.00 96.81 139 ALA A C 1
ATOM 1062 O O . ALA A 1 139 ? -13.460 5.713 9.527 1.00 96.81 139 ALA A O 1
ATOM 1063 N N . LEU A 1 140 ? -12.627 4.356 11.111 1.00 97.19 140 LEU A N 1
ATOM 1064 C CA . LEU A 1 140 ? -11.869 3.498 10.199 1.00 97.19 140 LEU A CA 1
ATOM 1065 C C . LEU A 1 140 ? -12.785 2.574 9.392 1.00 97.19 140 LEU A C 1
ATOM 1067 O O . LEU A 1 140 ? -12.562 2.403 8.199 1.00 97.19 140 LEU A O 1
ATOM 1071 N N . GLU A 1 141 ? -13.806 1.983 10.011 1.00 97.06 141 GLU A N 1
ATOM 1072 C CA . GLU A 1 141 ? -14.783 1.115 9.334 1.00 97.06 141 GLU A CA 1
ATOM 1073 C C . GLU A 1 141 ? -15.689 1.912 8.374 1.00 97.06 141 GLU A C 1
ATOM 1075 O O . GLU A 1 141 ? -16.109 1.386 7.347 1.00 97.06 141 GLU A O 1
ATOM 1080 N N . ALA A 1 142 ? -15.925 3.197 8.657 1.00 96.94 142 ALA A N 1
ATOM 1081 C CA . ALA A 1 142 ? -16.731 4.105 7.838 1.00 96.94 142 ALA A CA 1
ATOM 1082 C C . ALA A 1 142 ? -15.973 4.764 6.666 1.00 96.94 142 ALA A C 1
ATOM 1084 O O . ALA A 1 142 ? -16.517 5.664 6.022 1.00 96.94 142 ALA A O 1
ATOM 1085 N N . LEU A 1 143 ? -14.726 4.367 6.382 1.00 96.31 143 LEU A N 1
ATOM 1086 C CA . LEU A 1 143 ? -13.995 4.886 5.223 1.00 96.31 143 LEU A CA 1
ATOM 1087 C C . LEU A 1 143 ? -14.749 4.579 3.923 1.00 96.31 143 LEU A C 1
ATOM 1089 O O . LEU A 1 143 ? -15.065 3.426 3.630 1.00 96.31 143 LEU A O 1
ATOM 1093 N N . ASP A 1 144 ? -14.978 5.609 3.107 1.00 96.62 144 ASP A N 1
ATOM 1094 C CA . ASP A 1 144 ? -15.602 5.444 1.796 1.00 96.62 144 ASP A CA 1
ATOM 1095 C C . ASP A 1 144 ? -14.601 4.837 0.801 1.00 96.62 144 ASP A C 1
ATOM 1097 O O . ASP A 1 144 ? -13.808 5.526 0.147 1.00 96.62 144 ASP A O 1
ATOM 1101 N N . LEU A 1 145 ? -14.637 3.508 0.701 1.00 94.38 145 LEU A N 1
ATOM 1102 C CA . LEU A 1 145 ? -13.762 2.747 -0.185 1.00 94.38 145 LEU A CA 1
ATOM 1103 C C . LEU A 1 145 ? -14.027 3.040 -1.669 1.00 94.38 145 LEU A C 1
ATOM 1105 O O . LEU A 1 145 ? -13.105 2.917 -2.474 1.00 94.38 145 LEU A O 1
ATOM 1109 N N . ASN A 1 146 ? -15.236 3.475 -2.044 1.00 96.12 146 ASN A N 1
ATOM 1110 C CA . ASN A 1 146 ? -15.561 3.815 -3.432 1.00 96.12 146 ASN A CA 1
ATOM 1111 C C . ASN A 1 146 ? -14.917 5.145 -3.836 1.00 96.12 146 ASN A C 1
ATOM 1113 O O . ASN A 1 146 ? -14.344 5.261 -4.926 1.00 96.12 146 ASN A O 1
ATOM 1117 N N . VAL A 1 147 ? -14.960 6.140 -2.944 1.00 97.25 147 VAL A N 1
ATOM 1118 C CA . VAL A 1 147 ? -14.257 7.415 -3.139 1.00 97.25 147 VAL A CA 1
ATOM 1119 C C . VAL A 1 147 ? -12.750 7.182 -3.216 1.00 97.25 147 VAL A C 1
ATOM 1121 O O . VAL A 1 147 ? -12.110 7.674 -4.148 1.00 97.25 147 VAL A O 1
ATOM 1124 N N . LEU A 1 148 ? -12.183 6.380 -2.307 1.00 97.00 148 LEU A N 1
ATOM 1125 C CA . LEU A 1 148 ? -10.755 6.047 -2.336 1.00 97.00 148 LEU A CA 1
ATOM 1126 C C . LEU A 1 148 ? -10.361 5.314 -3.621 1.00 97.00 148 LEU A C 1
ATOM 1128 O O . LEU A 1 148 ? -9.382 5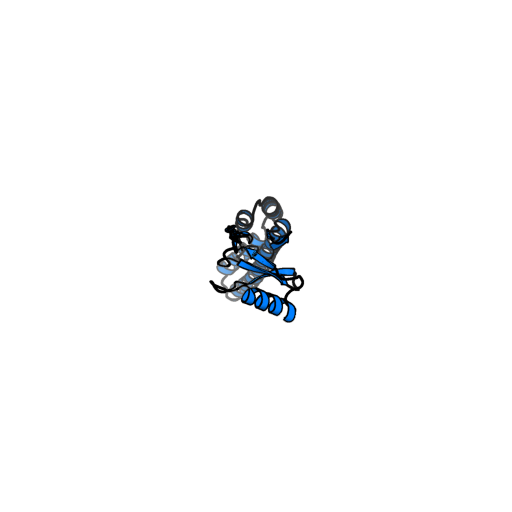.698 -4.259 1.00 97.00 148 LEU A O 1
ATOM 1132 N N . ALA A 1 149 ? -11.131 4.310 -4.046 1.00 97.00 149 ALA A N 1
ATOM 1133 C CA . ALA A 1 149 ? -10.871 3.585 -5.288 1.00 97.00 149 ALA A CA 1
ATOM 1134 C C . ALA A 1 149 ? -10.887 4.521 -6.507 1.00 97.00 149 ALA A C 1
ATOM 1136 O O . ALA A 1 149 ? -9.994 4.448 -7.353 1.00 97.00 149 ALA A O 1
ATOM 1137 N N . THR A 1 150 ? -11.845 5.451 -6.563 1.00 98.12 150 THR A N 1
ATOM 1138 C CA . THR A 1 150 ? -11.939 6.457 -7.633 1.00 98.12 150 THR A CA 1
ATOM 1139 C C . THR A 1 150 ? -10.715 7.375 -7.651 1.00 98.12 150 THR A C 1
ATOM 1141 O O . THR A 1 150 ? -10.122 7.597 -8.708 1.00 98.12 150 THR A O 1
ATOM 1144 N N . GLN A 1 151 ? -10.287 7.873 -6.487 1.00 98.06 151 GLN A N 1
ATOM 1145 C CA . GLN A 1 151 ? -9.097 8.720 -6.368 1.00 98.06 151 GLN A CA 1
ATOM 1146 C C . GLN A 1 151 ? -7.822 7.971 -6.780 1.00 98.06 151 GLN A C 1
ATOM 1148 O O . GLN A 1 151 ? -7.021 8.495 -7.554 1.00 98.06 151 GLN A O 1
ATOM 1153 N N . ILE A 1 152 ? -7.646 6.732 -6.306 1.00 97.94 152 ILE A N 1
ATOM 1154 C CA . ILE A 1 152 ? -6.495 5.876 -6.631 1.00 97.94 152 ILE A CA 1
ATOM 1155 C C . ILE A 1 152 ? -6.434 5.604 -8.138 1.00 97.94 152 ILE A C 1
ATOM 1157 O O . ILE A 1 152 ? -5.372 5.739 -8.752 1.00 97.94 152 ILE A O 1
ATOM 1161 N N . ALA A 1 153 ? -7.571 5.270 -8.755 1.00 97.56 153 ALA A N 1
ATOM 1162 C CA . ALA A 1 153 ? -7.661 5.039 -10.194 1.00 97.56 153 ALA A CA 1
ATOM 1163 C C . ALA A 1 153 ? -7.303 6.296 -11.006 1.00 97.56 153 ALA A C 1
ATOM 1165 O O . ALA A 1 153 ? -6.605 6.195 -12.018 1.00 97.56 153 ALA A O 1
ATOM 1166 N N . ALA A 1 154 ? -7.724 7.475 -10.538 1.00 97.25 154 ALA A N 1
ATOM 1167 C CA . ALA A 1 154 ? -7.487 8.756 -11.199 1.00 97.25 154 ALA A CA 1
ATOM 1168 C C . ALA A 1 154 ? -6.067 9.320 -11.002 1.00 97.25 154 ALA A C 1
ATOM 1170 O O . ALA A 1 154 ? -5.682 10.245 -11.718 1.00 97.25 154 ALA A O 1
ATOM 1171 N N . ALA A 1 155 ? -5.273 8.791 -10.064 1.00 97.38 155 ALA A N 1
ATOM 1172 C CA . ALA A 1 155 ? -3.938 9.310 -9.776 1.00 97.38 155 ALA A CA 1
ATOM 1173 C C . ALA A 1 155 ? -3.025 9.238 -11.024 1.00 97.38 155 ALA A C 1
ATOM 1175 O O . ALA A 1 155 ? -2.777 8.134 -11.531 1.00 97.38 155 ALA A O 1
ATOM 1176 N N . PRO A 1 156 ? -2.502 10.376 -11.530 1.00 94.31 156 PRO A N 1
ATOM 1177 C CA . PRO A 1 156 ? -1.745 10.414 -12.786 1.00 94.31 156 PRO A CA 1
ATOM 1178 C C . PRO A 1 156 ? -0.285 9.974 -12.637 1.00 94.31 156 PRO A C 1
ATOM 1180 O O . PRO A 1 156 ? 0.361 9.633 -13.624 1.00 94.31 156 PRO A O 1
ATOM 1183 N N . ASN A 1 157 ? 0.259 10.013 -11.422 1.00 92.19 157 ASN A N 1
ATOM 1184 C CA . ASN A 1 157 ? 1.656 9.707 -11.150 1.00 92.19 157 ASN A CA 1
ATOM 1185 C C . ASN A 1 157 ? 1.846 9.226 -9.696 1.00 92.19 157 ASN A C 1
ATOM 1187 O O . ASN A 1 157 ? 0.945 9.400 -8.868 1.00 92.19 157 ASN A O 1
ATOM 1191 N N . PRO A 1 158 ? 3.011 8.636 -9.372 1.00 91.56 158 PRO A N 1
ATOM 1192 C CA . PRO A 1 158 ? 3.349 8.166 -8.027 1.00 91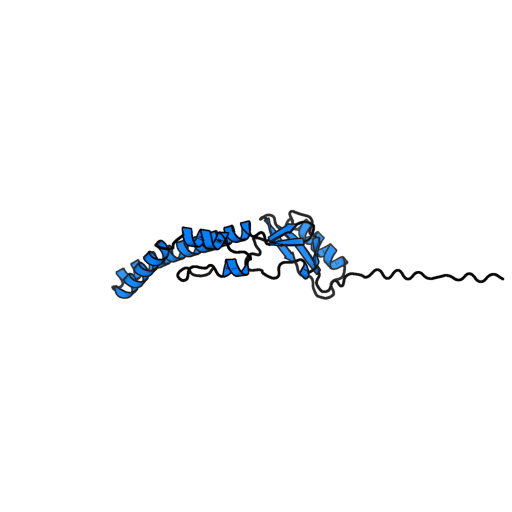.56 158 PRO A CA 1
ATOM 1193 C C . PRO A 1 158 ? 3.172 9.205 -6.913 1.00 91.56 158 PRO A C 1
ATOM 1195 O O . PRO A 1 158 ? 2.612 8.897 -5.863 1.00 91.56 158 PRO A O 1
ATOM 1198 N N . THR A 1 159 ? 3.582 10.452 -7.143 1.00 92.50 159 THR A N 1
ATOM 1199 C CA . THR A 1 159 ? 3.465 11.520 -6.144 1.00 92.50 159 THR A CA 1
ATOM 1200 C C . THR A 1 159 ? 2.002 11.787 -5.792 1.00 92.50 159 THR A C 1
ATOM 1202 O O . THR A 1 159 ? 1.643 11.759 -4.615 1.00 92.50 159 THR A O 1
ATOM 1205 N N . ALA A 1 160 ? 1.138 11.947 -6.798 1.00 95.25 160 ALA A N 1
ATOM 1206 C CA . ALA A 1 160 ? -0.299 12.111 -6.601 1.00 95.25 160 ALA A CA 1
ATOM 1207 C C . ALA A 1 160 ? -0.934 10.883 -5.930 1.00 95.25 160 ALA A C 1
ATOM 1209 O O . ALA A 1 160 ? -1.778 11.037 -5.052 1.00 95.25 160 ALA A O 1
ATOM 1210 N N . LEU A 1 161 ? -0.492 9.671 -6.285 1.00 96.50 161 LEU A N 1
ATOM 1211 C CA . LEU A 1 161 ? -0.966 8.436 -5.659 1.00 96.50 161 LEU A CA 1
ATOM 1212 C C . LEU A 1 161 ? -0.617 8.386 -4.162 1.00 96.50 161 LEU A C 1
ATOM 1214 O O . LEU A 1 161 ? -1.480 8.109 -3.337 1.00 96.50 161 LEU A O 1
ATOM 1218 N N . SER A 1 162 ? 0.619 8.731 -3.794 1.00 93.94 162 SER A N 1
ATOM 1219 C CA . SER A 1 162 ? 1.083 8.749 -2.397 1.00 93.94 162 SER A CA 1
ATOM 1220 C C . SER A 1 162 ? 0.389 9.796 -1.515 1.00 93.94 162 SER A C 1
ATOM 1222 O O . SER A 1 162 ? 0.348 9.660 -0.287 1.00 93.94 162 SER A O 1
ATOM 1224 N N . ALA A 1 163 ? -0.159 10.846 -2.131 1.00 95.50 163 ALA A N 1
ATOM 1225 C CA . ALA A 1 163 ? -0.936 11.863 -1.438 1.00 95.50 163 ALA A CA 1
ATOM 1226 C C . ALA A 1 163 ? -2.319 11.338 -1.015 1.00 95.50 163 ALA A C 1
ATOM 1228 O O . ALA A 1 163 ? -2.883 11.827 -0.038 1.00 95.50 163 ALA A O 1
ATOM 1229 N N . ILE A 1 164 ? -2.838 10.313 -1.699 1.00 96.50 164 ILE A N 1
ATOM 1230 C CA . ILE A 1 164 ? -4.112 9.667 -1.376 1.00 96.50 164 ILE A CA 1
ATOM 1231 C C . ILE A 1 164 ? -3.875 8.699 -0.219 1.00 96.50 164 ILE A C 1
ATOM 1233 O O . ILE A 1 164 ? -3.594 7.521 -0.414 1.00 96.50 164 ILE A O 1
ATOM 1237 N N . TRP A 1 165 ? -3.952 9.198 1.008 1.00 96.81 165 TRP A N 1
ATOM 1238 C CA . TRP A 1 165 ? -3.889 8.370 2.207 1.00 96.81 165 TRP A CA 1
ATOM 1239 C C . TRP A 1 165 ? -4.972 8.822 3.188 1.00 96.81 165 TRP A C 1
ATOM 1241 O O 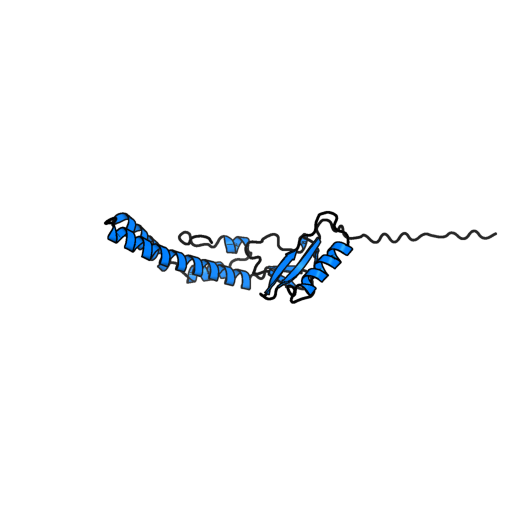. TRP A 1 165 ? -5.001 10.011 3.517 1.00 96.81 165 TRP A O 1
ATOM 1251 N N . PRO A 1 166 ? -5.860 7.932 3.665 1.00 95.75 166 PRO A N 1
ATOM 1252 C CA . PRO A 1 166 ? -6.906 8.332 4.600 1.00 95.75 166 PRO A CA 1
ATOM 1253 C C . PRO A 1 166 ? -6.304 8.848 5.911 1.00 95.75 166 PRO A C 1
ATOM 1255 O O . PRO A 1 166 ? -5.414 8.214 6.474 1.00 95.75 166 PRO A O 1
ATOM 1258 N N . ALA A 1 167 ? -6.806 9.973 6.425 1.00 91.44 167 ALA A N 1
ATOM 1259 C CA . ALA A 1 167 ? -6.218 10.656 7.584 1.00 91.44 167 ALA A CA 1
ATOM 1260 C C . ALA A 1 167 ? -6.140 9.785 8.853 1.00 91.44 167 ALA A C 1
ATOM 1262 O O . ALA A 1 167 ? -5.185 9.898 9.614 1.00 91.44 167 ALA A O 1
ATOM 1263 N N . ASN A 1 168 ? -7.120 8.899 9.056 1.00 89.25 168 ASN A N 1
ATOM 1264 C CA . ASN A 1 168 ? -7.199 8.046 10.245 1.00 89.25 168 ASN A CA 1
ATOM 1265 C C . ASN A 1 168 ? -6.435 6.723 10.101 1.00 89.25 168 ASN A C 1
ATOM 1267 O O . ASN A 1 168 ? -6.333 5.980 11.072 1.00 89.25 168 ASN A O 1
ATOM 1271 N N . VAL A 1 169 ? -5.907 6.408 8.914 1.00 94.75 169 VAL A N 1
ATOM 1272 C CA . VAL A 1 169 ? -5.140 5.179 8.682 1.00 94.75 169 VAL A CA 1
ATOM 1273 C C . VAL A 1 169 ? -3.657 5.470 8.947 1.00 94.75 169 VAL A C 1
ATOM 1275 O O . VAL A 1 169 ? -3.106 6.380 8.326 1.00 94.75 169 VAL A O 1
ATOM 1278 N N . PRO A 1 170 ? -2.964 4.722 9.820 1.00 93.31 170 PRO A N 1
ATOM 1279 C CA . PRO A 1 170 ? -1.531 4.911 10.046 1.00 93.31 170 PRO A CA 1
ATOM 1280 C C . PRO A 1 170 ? -0.714 4.603 8.787 1.00 93.31 170 PRO A C 1
ATOM 1282 O O . PRO A 1 170 ? -0.976 3.606 8.122 1.00 93.31 170 PRO A O 1
ATOM 1285 N N . ARG A 1 171 ? 0.292 5.424 8.461 1.00 89.62 171 ARG A N 1
ATOM 1286 C CA . ARG A 1 171 ? 1.235 5.120 7.369 1.00 89.62 171 ARG A CA 1
ATOM 1287 C C . ARG A 1 171 ? 2.236 4.053 7.822 1.00 89.62 171 ARG A C 1
ATOM 1289 O O . ARG A 1 171 ? 2.807 4.186 8.903 1.00 89.62 171 ARG A O 1
ATOM 1296 N N . LEU A 1 172 ? 2.418 3.023 6.993 1.00 72.88 172 LEU A N 1
ATOM 1297 C CA . LEU A 1 172 ? 3.405 1.949 7.172 1.00 72.88 172 LEU A CA 1
ATOM 1298 C C . LEU A 1 172 ? 4.752 2.307 6.536 1.00 72.88 172 LEU A C 1
ATOM 1300 O O . LEU A 1 172 ? 4.737 2.992 5.485 1.00 72.88 172 LEU A O 1
#

Organism: NCBI:txid412755

Sequence (172 aa):
MKRLLLVLFLCLVALPAFGQSRIIFTRSNGEIAVRNLLPGAMAQDFTNAIQHAIDSGKAVDPPVVVDQTDIPADRIFRNAWRRSGGTVLGDMPLARDIHAGRIATAQVAEIARLKVEERKERLKGNTSQADTHATTVTALEALDLNVLATQIAAAPNPTALSAIWPANVPRL

pLDDT: mean 84.97, std 17.24, range [32.88, 98.75]